Protein AF-A0AAN9KNB6-F1 (afdb_monomer_lite)

Secondary structure (DSSP, 8-state):
-EEE--SSSSHHHHHHHHHHHTT---EEESSGGGEETTTEEEEE-TTS-EEEEES-SPSSS----EEE-TTS-HHHHHHHHHHHHHHHHHT--

Radius of gyration: 12.55 Å; chains: 1; bounding box: 27×27×33 Å

Structure (mmCIF, N/CA/C/O backbone):
data_AF-A0AAN9KNB6-F1
#
_entry.id   AF-A0AAN9KNB6-F1
#
loop_
_atom_site.group_PDB
_atom_site.id
_atom_site.type_symbol
_atom_site.label_atom_id
_atom_site.label_alt_id
_atom_site.label_comp_id
_atom_site.label_asym_id
_atom_site.label_entity_id
_atom_site.label_seq_id
_atom_site.pdbx_PDB_ins_code
_atom_site.Cartn_x
_atom_site.Cartn_y
_atom_site.Cartn_z
_atom_site.occupancy
_atom_site.B_iso_or_equiv
_atom_site.auth_seq_id
_atom_site.auth_comp_id
_atom_site.auth_asym_id
_atom_site.auth_atom_id
_atom_site.pdbx_PDB_model_num
ATOM 1 N N . MET A 1 1 ? -1.115 -3.979 2.290 1.00 94.81 1 MET A N 1
ATOM 2 C CA . MET A 1 1 ? 0.249 -3.815 1.760 1.00 94.81 1 MET A CA 1
ATOM 3 C C . MET A 1 1 ? 0.331 -2.475 1.057 1.00 94.81 1 MET A C 1
ATOM 5 O O . MET A 1 1 ? -0.463 -2.226 0.164 1.00 94.81 1 MET A O 1
ATOM 9 N N . LEU A 1 2 ? 1.246 -1.603 1.456 1.00 96.62 2 LEU A N 1
ATOM 10 C CA . LEU A 1 2 ? 1.510 -0.355 0.753 1.00 96.62 2 LEU A CA 1
ATOM 11 C C . LEU A 1 2 ? 2.705 -0.558 -0.179 1.00 96.62 2 LEU A C 1
ATOM 13 O O . LEU A 1 2 ? 3.774 -0.978 0.267 1.00 96.62 2 LEU A O 1
ATOM 17 N N . VAL A 1 3 ? 2.507 -0.290 -1.464 1.00 95.62 3 VAL A N 1
ATOM 18 C CA . VAL A 1 3 ? 3.516 -0.439 -2.513 1.00 95.62 3 VAL A CA 1
ATOM 19 C C . VAL A 1 3 ? 3.889 0.952 -3.009 1.00 95.62 3 VAL A C 1
ATOM 21 O O . VAL A 1 3 ? 3.027 1.724 -3.414 1.00 95.62 3 VAL A O 1
ATOM 24 N N . VAL A 1 4 ? 5.174 1.291 -2.961 1.00 94.56 4 VAL A N 1
ATOM 25 C CA . VAL A 1 4 ? 5.657 2.641 -3.260 1.00 94.56 4 VAL A CA 1
ATOM 26 C C . VAL A 1 4 ? 6.518 2.632 -4.520 1.00 94.56 4 VAL A C 1
ATOM 28 O O . VAL A 1 4 ? 7.554 1.963 -4.581 1.00 94.56 4 VAL A O 1
ATOM 31 N N . GLY A 1 5 ? 6.114 3.401 -5.528 1.00 92.12 5 GLY A N 1
ATOM 32 C CA . GLY A 1 5 ? 6.880 3.571 -6.759 1.00 92.12 5 GLY A CA 1
ATOM 33 C C . GLY A 1 5 ? 6.145 4.395 -7.812 1.00 92.12 5 GLY A C 1
ATOM 34 O O . GLY A 1 5 ? 4.927 4.514 -7.777 1.00 92.12 5 GLY A O 1
ATOM 35 N N . GLY A 1 6 ? 6.880 4.953 -8.777 1.00 89.12 6 GLY A N 1
ATOM 36 C CA . GLY A 1 6 ? 6.272 5.729 -9.865 1.00 89.12 6 GLY A CA 1
ATOM 37 C C . GLY A 1 6 ? 5.367 4.882 -10.766 1.00 89.12 6 GLY A C 1
ATOM 38 O O . GLY A 1 6 ? 5.520 3.668 -10.827 1.00 89.12 6 GLY A O 1
ATOM 39 N N . TRP A 1 7 ? 4.468 5.524 -11.516 1.00 86.75 7 TRP A N 1
ATOM 40 C CA . TRP A 1 7 ? 3.392 4.865 -12.277 1.00 86.75 7 TRP A CA 1
ATOM 41 C C . TRP A 1 7 ? 3.789 4.059 -13.505 1.00 86.75 7 TRP A C 1
ATOM 43 O O . TRP A 1 7 ? 2.911 3.446 -14.125 1.00 86.75 7 TRP A O 1
ATOM 53 N N . ASN A 1 8 ? 5.071 4.051 -13.859 1.00 84.19 8 ASN A N 1
ATOM 54 C CA . ASN A 1 8 ? 5.555 3.236 -14.959 1.00 84.19 8 ASN A CA 1
ATOM 55 C C . ASN A 1 8 ? 5.477 1.756 -14.562 1.00 84.19 8 ASN A C 1
ATOM 57 O O . ASN A 1 8 ? 6.132 1.352 -13.598 1.00 84.19 8 ASN A O 1
ATOM 61 N N . PRO A 1 9 ? 4.684 0.947 -15.284 1.00 66.69 9 PRO A N 1
ATOM 62 C CA . PRO A 1 9 ? 4.558 -0.466 -14.986 1.00 66.69 9 PRO A CA 1
ATOM 63 C C . PRO A 1 9 ? 5.868 -1.171 -15.350 1.00 66.69 9 PRO A C 1
ATOM 65 O O . PRO A 1 9 ? 6.295 -1.175 -16.503 1.00 66.69 9 PRO A O 1
ATOM 68 N N . SER A 1 10 ? 6.532 -1.732 -14.347 1.00 71.44 10 SER A N 1
ATOM 69 C CA . SER A 1 10 ? 7.631 -2.682 -14.524 1.00 71.44 10 SER A CA 1
ATOM 70 C C . SER A 1 10 ? 7.688 -3.593 -13.301 1.00 71.44 10 SER A C 1
ATOM 72 O O . SER A 1 10 ? 7.028 -4.620 -13.275 1.00 71.44 10 SER A O 1
ATOM 74 N N . SER A 1 11 ? 8.389 -3.188 -12.245 1.00 82.44 11 SER A N 1
ATOM 75 C CA . SER A 1 11 ? 8.537 -3.989 -11.024 1.00 82.44 11 SER A CA 1
ATOM 76 C C . SER A 1 11 ? 7.476 -3.681 -9.970 1.00 82.44 11 SER A C 1
ATOM 78 O O . SER A 1 11 ? 7.146 -4.547 -9.165 1.00 82.44 11 SER A O 1
ATOM 80 N N . THR A 1 12 ? 6.935 -2.461 -9.956 1.00 87.25 12 THR A N 1
ATOM 81 C CA . THR A 1 12 ? 5.986 -2.034 -8.918 1.00 87.25 12 THR A CA 1
ATOM 82 C C . THR A 1 12 ? 4.649 -2.768 -9.024 1.00 87.25 12 THR A C 1
ATOM 84 O O . THR A 1 12 ? 4.110 -3.185 -8.003 1.00 87.25 12 THR A O 1
ATOM 87 N N . SER A 1 13 ? 4.163 -3.011 -10.247 1.00 89.81 13 SER A N 1
ATOM 88 C CA . SER A 1 13 ? 2.953 -3.806 -10.497 1.00 89.81 13 SER A CA 1
ATOM 89 C C . SER A 1 13 ? 3.080 -5.230 -9.950 1.00 89.81 13 SER A C 1
ATOM 91 O O . SER A 1 13 ? 2.175 -5.703 -9.276 1.00 89.81 13 SER A O 1
ATOM 93 N N . HIS A 1 14 ? 4.234 -5.883 -10.124 1.00 91.56 14 HIS A N 1
ATOM 94 C CA . HIS A 1 14 ? 4.445 -7.239 -9.605 1.00 91.56 14 HIS A CA 1
ATOM 95 C C . HIS A 1 14 ? 4.460 -7.303 -8.071 1.00 91.56 14 HIS A C 1
ATOM 97 O O . HIS A 1 14 ? 4.001 -8.278 -7.484 1.00 91.56 14 HIS A O 1
ATOM 103 N N . LEU A 1 15 ? 4.960 -6.265 -7.390 1.00 92.94 15 LEU A N 1
ATOM 104 C CA . LEU A 1 15 ? 4.889 -6.200 -5.924 1.00 92.94 15 LEU A CA 1
ATOM 105 C C . LEU A 1 15 ? 3.441 -6.109 -5.429 1.00 92.94 15 LEU A C 1
ATOM 107 O O . LEU A 1 15 ? 3.108 -6.705 -4.404 1.00 92.94 15 LEU A O 1
ATOM 111 N N . GLN A 1 16 ? 2.595 -5.375 -6.152 1.00 95.06 16 GLN A N 1
ATOM 112 C CA 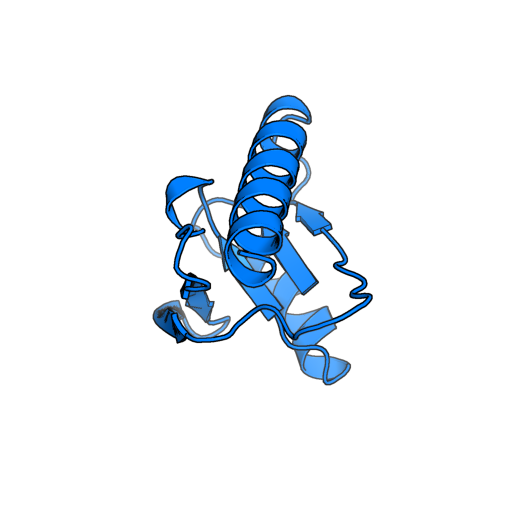. GLN A 1 16 ? 1.168 -5.301 -5.862 1.00 95.06 16 GLN A CA 1
ATOM 113 C C . GLN A 1 16 ? 0.470 -6.637 -6.143 1.00 95.06 16 GLN A C 1
ATOM 115 O O . GLN A 1 16 ? -0.225 -7.144 -5.267 1.00 95.06 16 GLN A O 1
ATOM 120 N N . GLU A 1 17 ? 0.728 -7.240 -7.304 1.00 94.69 17 GLU A N 1
ATOM 121 C CA . GLU A 1 17 ? 0.195 -8.544 -7.718 1.00 94.69 17 GLU A CA 1
ATOM 122 C C . GLU A 1 17 ? 0.422 -9.628 -6.649 1.00 94.69 17 GLU A C 1
ATOM 124 O O . GLU A 1 17 ? -0.518 -10.309 -6.251 1.00 94.69 17 GLU A O 1
ATOM 129 N N . ILE A 1 18 ? 1.628 -9.713 -6.072 1.00 94.44 18 ILE A N 1
ATOM 130 C CA . ILE A 1 18 ? 1.947 -10.675 -4.999 1.00 94.44 18 ILE A CA 1
ATOM 131 C C . ILE A 1 18 ? 1.050 -10.494 -3.760 1.00 94.44 18 ILE A C 1
ATOM 133 O O . ILE A 1 18 ? 0.727 -11.466 -3.071 1.00 94.44 18 ILE A O 1
ATOM 137 N N . ALA A 1 19 ? 0.687 -9.255 -3.418 1.00 94.94 19 ALA A N 1
ATOM 138 C CA . ALA A 1 19 ? -0.202 -8.985 -2.291 1.00 94.94 19 ALA A CA 1
ATOM 139 C C . ALA A 1 19 ? -1.655 -9.360 -2.626 1.00 94.94 19 ALA A C 1
ATOM 141 O O . ALA A 1 19 ? -2.311 -10.013 -1.809 1.00 94.94 19 ALA A O 1
ATOM 142 N N . GLU A 1 20 ? -2.114 -9.013 -3.832 1.00 94.62 20 GLU A N 1
ATOM 143 C CA . GLU A 1 20 ? -3.450 -9.343 -4.343 1.00 94.62 20 GLU A CA 1
ATOM 144 C C . GLU A 1 20 ? -3.664 -10.866 -4.404 1.00 94.62 20 GLU A C 1
ATOM 146 O O . GLU A 1 20 ? -4.661 -11.366 -3.881 1.00 94.62 20 GLU A O 1
ATOM 151 N N . GLU A 1 21 ? -2.691 -11.626 -4.919 1.00 96.06 21 GLU A N 1
ATOM 152 C CA . GLU A 1 21 ? -2.719 -13.099 -4.964 1.00 96.06 21 GLU A CA 1
ATOM 153 C C . GLU A 1 21 ? -2.831 -13.745 -3.575 1.00 96.06 21 GLU A C 1
ATOM 155 O O . GLU A 1 21 ? -3.362 -14.847 -3.426 1.00 96.06 21 GLU A O 1
ATOM 160 N N . ARG A 1 22 ? -2.344 -13.062 -2.533 1.00 95.81 22 ARG A N 1
ATOM 161 C CA . ARG A 1 22 ? -2.425 -13.515 -1.136 1.00 95.81 22 ARG A CA 1
ATOM 162 C C . ARG A 1 22 ? -3.683 -13.031 -0.416 1.00 95.81 22 ARG A C 1
ATOM 164 O O . ARG A 1 22 ? -3.812 -13.270 0.784 1.00 95.81 22 ARG A O 1
ATOM 171 N N . GLY A 1 23 ? -4.588 -12.344 -1.113 1.00 95.38 23 GLY A N 1
ATOM 172 C CA . GLY A 1 23 ? -5.793 -11.760 -0.526 1.00 95.38 23 GLY A CA 1
ATOM 173 C C . GLY A 1 23 ? -5.503 -10.627 0.461 1.00 95.38 23 GLY A C 1
ATOM 174 O O . GLY A 1 23 ? -6.322 -10.350 1.335 1.00 95.38 23 GLY A O 1
ATOM 175 N N . ILE A 1 24 ? -4.332 -9.988 0.364 1.00 94.75 24 ILE A N 1
ATOM 176 C CA . ILE A 1 24 ? -3.956 -8.851 1.205 1.00 94.75 24 ILE A CA 1
ATOM 177 C C . ILE A 1 24 ? -4.333 -7.572 0.451 1.00 94.75 24 ILE A C 1
ATOM 179 O O . ILE A 1 24 ? -3.783 -7.348 -0.627 1.00 94.75 24 ILE A O 1
ATOM 183 N N . PRO A 1 25 ? -5.187 -6.688 1.009 1.00 94.75 25 PRO A N 1
ATOM 184 C CA . PRO A 1 25 ? -5.488 -5.403 0.384 1.00 94.75 25 PRO A CA 1
ATOM 185 C C . PRO A 1 25 ? -4.204 -4.637 0.076 1.00 94.75 25 PRO A C 1
ATOM 187 O O . PRO A 1 25 ? -3.336 -4.516 0.949 1.00 94.75 25 PRO A O 1
ATOM 190 N N . SER A 1 26 ? -4.064 -4.133 -1.146 1.00 96.00 26 SER A N 1
ATOM 191 C CA . SER A 1 26 ? -2.845 -3.474 -1.605 1.00 96.00 26 SER A CA 1
ATOM 192 C C . SER A 1 26 ? -3.121 -2.120 -2.233 1.00 96.00 26 SER A C 1
ATOM 194 O O . SER A 1 26 ? -4.067 -1.982 -3.001 1.00 96.00 26 SER A O 1
ATOM 196 N N . TYR A 1 27 ? -2.254 -1.157 -1.936 1.00 96.75 27 TYR A N 1
ATOM 197 C CA . TYR A 1 27 ? -2.373 0.219 -2.400 1.00 96.75 27 TYR A CA 1
ATOM 198 C C . TYR A 1 27 ? -1.044 0.644 -3.015 1.00 96.75 27 TYR A C 1
ATOM 200 O O . TYR A 1 27 ? -0.027 0.659 -2.318 1.00 96.75 27 TYR A O 1
ATOM 208 N N . TRP A 1 28 ? -1.030 0.948 -4.311 1.00 96.38 28 TRP A N 1
ATOM 209 C CA . TRP A 1 28 ? 0.160 1.453 -4.993 1.00 96.38 28 TRP A CA 1
ATOM 210 C C . TRP A 1 28 ? 0.120 2.978 -5.053 1.00 96.38 28 TRP A C 1
ATOM 212 O O . TRP A 1 28 ? -0.741 3.552 -5.712 1.00 96.38 28 TRP A O 1
ATOM 222 N N . ILE A 1 29 ? 1.065 3.625 -4.371 1.00 95.88 29 ILE A N 1
ATOM 223 C CA . ILE A 1 29 ? 1.238 5.081 -4.341 1.00 95.88 29 ILE A CA 1
ATOM 224 C C . ILE A 1 29 ? 2.570 5.499 -4.979 1.00 95.88 29 ILE A C 1
ATOM 226 O O . ILE A 1 29 ? 3.571 4.785 -4.872 1.00 95.88 29 ILE A O 1
ATOM 230 N N . ASP A 1 30 ? 2.609 6.674 -5.604 1.00 93.38 30 ASP A N 1
ATOM 231 C CA . ASP A 1 30 ? 3.843 7.288 -6.108 1.00 93.38 30 ASP A CA 1
ATOM 232 C C . ASP A 1 30 ? 4.378 8.401 -5.202 1.00 93.38 30 ASP A C 1
ATOM 234 O O . ASP A 1 30 ? 5.503 8.848 -5.411 1.00 93.38 30 ASP A O 1
ATOM 238 N N . SER A 1 31 ? 3.579 8.841 -4.223 1.00 94.19 31 SER A N 1
ATOM 239 C CA . SER A 1 31 ? 3.832 9.991 -3.355 1.00 94.19 31 SER A CA 1
ATOM 240 C C . SER A 1 31 ? 3.053 9.926 -2.047 1.00 94.19 31 SER A C 1
ATOM 242 O O . SER A 1 31 ? 2.022 9.264 -1.931 1.00 94.19 31 SER A O 1
ATOM 244 N N . GLU A 1 32 ? 3.552 10.643 -1.043 1.00 95.00 32 GLU A N 1
ATOM 245 C CA . GLU A 1 32 ? 2.914 10.796 0.264 1.00 95.00 32 GLU A CA 1
ATOM 246 C C . GLU A 1 32 ? 1.593 11.559 0.199 1.00 95.00 32 GLU A C 1
ATOM 248 O O . GLU A 1 32 ? 0.756 11.407 1.083 1.00 95.00 32 GLU A O 1
ATOM 253 N N . GLN A 1 33 ? 1.411 12.355 -0.856 1.00 94.62 33 GLN A N 1
ATOM 254 C CA . GLN A 1 33 ? 0.204 13.138 -1.107 1.00 94.62 33 GLN A CA 1
ATOM 255 C C . GLN A 1 33 ? -1.000 12.246 -1.426 1.00 94.62 33 GLN A C 1
ATOM 257 O O . GLN A 1 33 ? -2.134 12.691 -1.293 1.00 94.62 33 GLN A O 1
ATOM 262 N N . GLY A 1 34 ? -0.763 10.985 -1.807 1.00 95.00 34 GLY A N 1
ATOM 263 C CA . GLY A 1 34 ? -1.820 9.994 -1.959 1.00 95.00 34 GLY A CA 1
ATOM 264 C C . GLY A 1 34 ? -2.449 9.560 -0.633 1.00 95.00 34 GLY A C 1
ATOM 265 O O . GLY A 1 34 ? -3.516 8.967 -0.666 1.00 95.00 34 GLY A O 1
ATOM 266 N N . ILE A 1 35 ? -1.831 9.834 0.523 1.00 96.56 35 ILE A N 1
ATOM 267 C CA . ILE A 1 35 ? -2.376 9.485 1.844 1.00 96.56 35 ILE A CA 1
ATOM 268 C C . ILE A 1 35 ? -2.983 10.737 2.475 1.00 96.56 35 ILE A C 1
ATOM 270 O O . ILE A 1 35 ? -2.267 11.644 2.902 1.00 96.56 35 ILE A O 1
ATOM 274 N N . ASP A 1 36 ? -4.307 10.765 2.568 1.00 94.19 36 ASP A N 1
ATOM 275 C CA . ASP A 1 36 ? -5.056 11.877 3.142 1.00 94.19 36 ASP A CA 1
ATOM 276 C C . ASP A 1 36 ? -5.286 11.668 4.651 1.00 94.19 36 ASP A C 1
ATOM 278 O O . ASP A 1 36 ? -5.652 10.563 5.065 1.00 94.19 36 ASP A O 1
ATOM 282 N N . PRO A 1 37 ? -5.154 12.715 5.491 1.00 89.19 37 PRO A N 1
ATOM 283 C CA . PRO A 1 37 ? -5.436 12.623 6.924 1.00 89.19 37 PRO A CA 1
ATOM 284 C C . PRO A 1 37 ? -6.866 12.178 7.265 1.00 89.19 37 PRO A C 1
ATOM 286 O O . PRO A 1 37 ? -7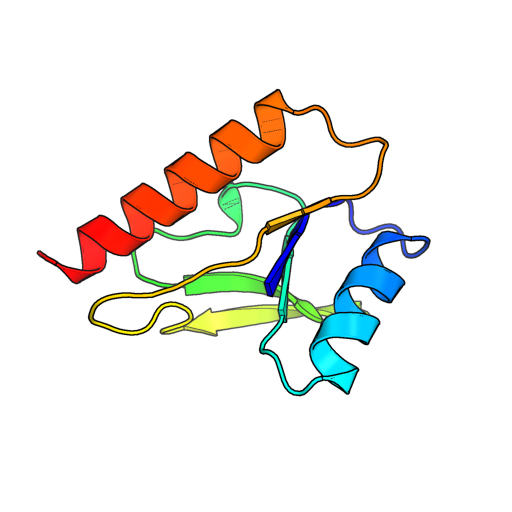.086 11.665 8.355 1.00 89.19 37 PRO A O 1
ATOM 289 N N . GLY A 1 38 ? -7.836 12.331 6.355 1.00 91.69 38 GLY A N 1
ATOM 290 C CA . GLY A 1 38 ? -9.222 11.884 6.526 1.00 91.69 38 GLY A CA 1
ATOM 291 C C . GLY A 1 38 ? -9.445 10.384 6.311 1.00 91.69 38 GLY A C 1
ATOM 292 O O . GLY A 1 38 ? -10.548 9.994 5.939 1.00 91.69 38 GLY A O 1
ATOM 293 N N . ASN A 1 39 ? -8.416 9.549 6.493 1.00 94.88 39 ASN A N 1
ATOM 294 C CA . ASN A 1 39 ? -8.450 8.108 6.225 1.00 94.88 39 ASN A CA 1
ATOM 295 C C . ASN A 1 39 ? -8.866 7.768 4.790 1.00 94.88 39 ASN A C 1
ATOM 297 O O . ASN A 1 39 ? -9.670 6.865 4.547 1.00 94.88 39 ASN A O 1
ATOM 301 N N . ARG A 1 40 ? -8.284 8.481 3.823 1.00 96.06 40 ARG A N 1
ATOM 302 C CA . ARG A 1 40 ? -8.421 8.166 2.398 1.00 96.06 40 ARG A CA 1
ATOM 303 C C . ARG A 1 40 ? -7.064 7.921 1.773 1.00 96.06 40 ARG A C 1
ATOM 305 O O . ARG A 1 40 ? -6.058 8.489 2.199 1.00 96.06 40 ARG A O 1
ATOM 312 N N . ILE A 1 41 ? -7.050 7.074 0.756 1.00 97.69 41 ILE A N 1
ATOM 313 C CA . ILE A 1 41 ? -5.858 6.810 -0.035 1.00 97.69 41 ILE A CA 1
ATOM 314 C C . ILE A 1 41 ? -6.182 6.874 -1.526 1.00 97.69 41 ILE A C 1
ATOM 316 O O . ILE A 1 41 ? -7.053 6.152 -2.009 1.00 97.69 41 ILE A O 1
ATOM 320 N N . ALA A 1 42 ? -5.474 7.734 -2.252 1.00 97.62 42 ALA A N 1
ATOM 321 C CA . ALA A 1 42 ? -5.456 7.766 -3.706 1.00 97.62 42 ALA A CA 1
ATOM 322 C C . ALA A 1 42 ? -4.330 6.854 -4.200 1.00 97.62 42 ALA A C 1
ATOM 324 O O . ALA A 1 42 ? -3.159 7.050 -3.864 1.00 97.62 42 ALA A O 1
ATOM 325 N N . HIS A 1 43 ? -4.680 5.827 -4.967 1.00 97.00 43 HIS A N 1
ATOM 326 C CA . HIS A 1 43 ? -3.744 4.784 -5.370 1.00 97.00 43 HIS A CA 1
ATOM 327 C C . HIS A 1 43 ? -4.066 4.228 -6.750 1.00 97.00 43 HIS A C 1
ATOM 329 O O . HIS A 1 43 ? -5.159 4.407 -7.287 1.00 97.00 43 HIS A O 1
ATOM 335 N N . LYS A 1 44 ? -3.083 3.550 -7.332 1.00 95.81 44 LYS A N 1
ATOM 336 C CA . LYS A 1 44 ? -3.222 2.855 -8.603 1.00 95.81 44 LYS A CA 1
ATOM 337 C C . LYS A 1 44 ? -3.582 1.390 -8.361 1.00 95.81 44 LYS A C 1
ATOM 339 O O . LYS A 1 44 ? -2.929 0.691 -7.591 1.00 95.81 44 LYS A O 1
ATOM 344 N N . LEU A 1 45 ? -4.598 0.897 -9.056 1.00 94.25 45 LEU A N 1
ATOM 345 C CA . LEU A 1 45 ? -4.871 -0.532 -9.150 1.00 94.25 45 LEU A CA 1
ATOM 346 C C . LEU A 1 45 ? -3.826 -1.196 -10.050 1.00 94.25 45 LEU A C 1
ATOM 348 O O . LEU A 1 45 ? -3.345 -0.585 -11.006 1.00 94.25 45 LEU A O 1
ATOM 352 N N . ASN A 1 46 ? -3.556 -2.485 -9.836 1.00 89.75 46 ASN A N 1
ATOM 353 C CA . ASN A 1 46 ? -2.652 -3.264 -10.695 1.00 89.75 46 ASN A CA 1
ATOM 354 C C . ASN A 1 46 ? -3.052 -3.212 -12.195 1.00 89.75 46 ASN A C 1
ATOM 356 O O . ASN A 1 46 ? -2.230 -3.302 -13.101 1.00 89.75 46 ASN A O 1
ATOM 360 N N . HIS A 1 47 ? -4.334 -2.948 -12.451 1.00 86.50 47 HIS A N 1
ATOM 361 C CA . HIS A 1 47 ? -5.002 -2.869 -13.748 1.00 86.50 47 HIS A CA 1
ATOM 362 C C . HIS A 1 47 ? -4.826 -1.495 -14.425 1.00 86.50 47 HIS A C 1
ATOM 364 O O . HIS A 1 47 ? -5.257 -1.295 -15.558 1.00 86.50 47 HIS A O 1
ATOM 370 N N . GLY A 1 48 ? -4.203 -0.535 -13.734 1.00 88.94 48 GLY A N 1
ATOM 371 C CA . GLY A 1 48 ? -3.829 0.774 -14.260 1.00 88.94 48 GLY A CA 1
ATOM 372 C C . GLY A 1 48 ? -4.713 1.946 -13.831 1.00 88.94 48 GLY A C 1
ATOM 373 O O . GLY A 1 48 ? -4.285 3.088 -13.990 1.00 88.94 48 GLY A O 1
ATOM 374 N N . GLU A 1 49 ? -5.900 1.687 -13.287 1.00 94.00 49 GLU A N 1
ATOM 375 C CA . GLU A 1 49 ? -6.847 2.721 -12.853 1.00 94.00 49 GLU A CA 1
ATOM 376 C C . GLU A 1 49 ? -6.361 3.442 -11.589 1.00 94.00 49 GLU A C 1
ATOM 378 O O . GLU A 1 49 ? -5.871 2.800 -10.662 1.00 94.00 49 GLU A O 1
ATOM 383 N N . LEU A 1 50 ? -6.504 4.770 -11.548 1.00 95.62 50 LEU A N 1
ATOM 384 C CA . LEU A 1 50 ? -6.311 5.562 -10.333 1.00 95.62 50 LEU A CA 1
ATOM 385 C C . LEU A 1 50 ? -7.648 5.685 -9.613 1.00 95.62 50 LEU A C 1
ATOM 387 O O . LEU A 1 50 ? -8.611 6.192 -10.187 1.00 95.62 50 LEU A O 1
ATOM 391 N N . VAL A 1 51 ? -7.689 5.240 -8.365 1.00 97.19 51 VAL A N 1
ATOM 392 C CA . VAL A 1 51 ? -8.895 5.234 -7.541 1.00 97.19 51 VAL A CA 1
ATOM 393 C C . VAL A 1 51 ? -8.611 5.858 -6.184 1.00 97.19 51 VAL A C 1
ATOM 395 O O . VAL A 1 51 ? -7.471 5.899 -5.719 1.00 97.19 51 VAL A O 1
ATOM 398 N N . GLU A 1 52 ? -9.670 6.314 -5.531 1.00 97.69 52 GLU A N 1
ATOM 399 C CA . GLU A 1 52 ? -9.634 6.721 -4.133 1.00 97.69 52 GLU A CA 1
ATOM 400 C C . GLU A 1 52 ? -10.344 5.662 -3.290 1.00 97.69 52 GLU A C 1
ATOM 402 O O . GLU A 1 52 ? -11.375 5.115 -3.682 1.00 97.69 52 GLU A O 1
ATOM 407 N N . THR A 1 53 ? -9.768 5.323 -2.144 1.00 97.31 53 THR A N 1
ATOM 408 C CA . THR A 1 53 ? -10.357 4.390 -1.186 1.00 97.31 53 THR A CA 1
ATOM 409 C C . THR A 1 53 ? -10.497 5.080 0.156 1.00 97.31 53 THR A C 1
ATOM 411 O O . THR A 1 53 ? -9.508 5.503 0.751 1.00 97.31 53 THR A O 1
ATOM 414 N N . GLU A 1 54 ? -11.734 5.189 0.628 1.00 96.12 54 GLU A N 1
ATOM 415 C CA . GLU A 1 54 ? -12.038 5.646 1.979 1.00 96.12 54 GLU A CA 1
ATOM 416 C C . GLU A 1 54 ? -11.875 4.511 2.989 1.00 96.12 54 GLU A C 1
ATOM 418 O O . GLU A 1 54 ? -12.006 3.333 2.654 1.00 96.12 54 GLU A O 1
ATOM 423 N N . ASN A 1 55 ? -11.635 4.874 4.246 1.00 94.62 55 ASN A N 1
ATOM 424 C CA . ASN A 1 55 ? -11.504 3.943 5.361 1.00 94.62 55 ASN A CA 1
ATOM 425 C C . ASN A 1 55 ? -10.443 2.853 5.133 1.00 94.62 55 ASN A C 1
ATOM 427 O O . ASN A 1 55 ? -10.624 1.695 5.513 1.00 94.62 55 ASN A O 1
ATOM 431 N N . TRP A 1 56 ? -9.334 3.214 4.479 1.00 95.31 56 TRP A N 1
ATOM 432 C CA . TRP A 1 56 ? -8.285 2.263 4.103 1.00 95.31 56 TRP A CA 1
ATOM 433 C C . TRP A 1 56 ? -7.500 1.731 5.314 1.00 95.31 56 TRP A C 1
ATOM 435 O O . TRP A 1 56 ? -6.993 0.605 5.274 1.00 95.31 56 TRP A O 1
ATOM 445 N N . LEU A 1 57 ? -7.425 2.518 6.395 1.00 95.06 57 LEU A N 1
ATOM 446 C CA . LEU A 1 57 ? -6.997 2.075 7.720 1.00 95.06 57 LEU A CA 1
ATOM 447 C C . LEU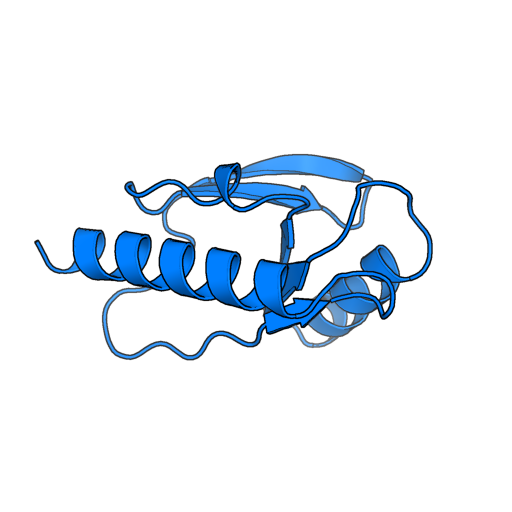 A 1 57 ? -8.205 1.659 8.560 1.00 95.06 57 LEU A C 1
ATOM 449 O O . LEU A 1 57 ? -9.212 2.363 8.618 1.00 95.06 57 LEU A O 1
ATOM 453 N N . SER A 1 58 ? -8.064 0.533 9.256 1.00 92.00 58 SER A N 1
ATOM 454 C CA . SER A 1 58 ? -9.028 0.065 10.255 1.00 92.00 58 SER A CA 1
ATOM 455 C C . SER A 1 58 ? -8.742 0.672 11.630 1.00 92.00 58 SER A C 1
ATOM 457 O O . SER A 1 58 ? -7.611 1.055 11.932 1.00 92.00 58 SER A O 1
ATOM 459 N N . GLU A 1 59 ? -9.774 0.741 12.472 1.00 89.62 59 GLU A N 1
ATOM 460 C CA . GLU A 1 59 ? -9.632 1.130 13.876 1.00 89.62 59 GLU A CA 1
ATOM 461 C C . GLU A 1 59 ? -8.865 0.071 14.688 1.00 89.62 59 GLU A C 1
ATOM 463 O O . GLU A 1 59 ? -8.949 -1.133 14.430 1.00 89.62 59 GLU A O 1
ATOM 468 N N . GLY A 1 60 ? -8.162 0.526 15.728 1.00 90.31 60 GLY A N 1
ATOM 469 C CA . GLY A 1 60 ? -7.409 -0.335 16.639 1.00 90.31 60 GLY A CA 1
ATOM 470 C C . GLY A 1 60 ? -6.011 -0.715 16.131 1.00 90.31 60 GLY A C 1
ATOM 471 O O . GLY A 1 60 ? -5.498 -0.118 15.187 1.00 90.31 60 GLY A O 1
ATOM 472 N N . PRO A 1 61 ? -5.337 -1.683 16.783 1.00 91.38 61 PRO A N 1
ATOM 473 C CA . PRO A 1 61 ? -3.980 -2.074 16.413 1.00 91.38 61 PRO A CA 1
ATOM 474 C C . PRO A 1 61 ? -3.920 -2.664 15.000 1.00 91.38 61 PRO A C 1
ATOM 476 O O . PRO A 1 61 ? -4.450 -3.743 14.741 1.00 91.38 61 PRO A O 1
ATOM 479 N N . ILE A 1 62 ? -3.210 -1.981 14.105 1.00 92.25 62 ILE A N 1
ATOM 480 C CA . ILE A 1 62 ? -3.042 -2.382 12.706 1.00 92.25 62 ILE A CA 1
ATOM 481 C C . ILE A 1 62 ? -1.581 -2.688 12.378 1.00 92.25 62 ILE A C 1
ATOM 483 O O . ILE A 1 62 ? -0.654 -2.114 12.945 1.00 92.25 62 ILE A O 1
ATOM 487 N N . THR A 1 63 ? -1.367 -3.598 11.427 1.00 93.69 63 THR A N 1
ATOM 488 C CA . THR A 1 63 ? -0.047 -3.881 10.848 1.00 93.69 63 THR A CA 1
ATOM 489 C C . THR A 1 63 ? -0.069 -3.549 9.367 1.00 93.69 63 THR A C 1
ATOM 491 O O . THR A 1 63 ? -0.870 -4.099 8.613 1.00 93.69 63 THR A O 1
ATOM 494 N N . ILE A 1 64 ? 0.836 -2.671 8.941 1.00 94.44 64 ILE A N 1
ATOM 495 C CA . ILE A 1 64 ? 0.964 -2.259 7.544 1.00 94.44 64 ILE A CA 1
ATOM 496 C C . ILE A 1 64 ? 2.334 -2.704 7.047 1.00 94.44 64 ILE A C 1
ATOM 498 O O . ILE A 1 64 ? 3.364 -2.229 7.518 1.00 94.44 64 ILE A O 1
ATOM 502 N N . GLY A 1 65 ? 2.348 -3.617 6.078 1.00 94.81 65 GLY A N 1
ATOM 503 C CA . GLY A 1 65 ? 3.554 -3.883 5.302 1.00 94.81 65 GLY A CA 1
ATOM 504 C C . GLY A 1 65 ? 3.784 -2.751 4.304 1.00 94.81 65 GLY A C 1
ATOM 505 O O . GLY A 1 65 ? 2.853 -2.388 3.585 1.00 94.81 65 GLY A O 1
ATOM 506 N N . VAL A 1 66 ? 5.006 -2.224 4.246 1.00 94.69 66 VAL A N 1
ATOM 507 C CA . VAL A 1 66 ? 5.435 -1.204 3.278 1.00 94.69 66 VAL A CA 1
ATOM 508 C C . VAL A 1 66 ? 6.567 -1.781 2.434 1.00 94.69 66 VAL A C 1
ATOM 510 O O . VAL A 1 66 ? 7.481 -2.410 2.965 1.00 94.69 66 VAL A O 1
ATOM 513 N N . THR A 1 67 ? 6.500 -1.601 1.119 1.00 93.06 67 THR A N 1
ATOM 514 C CA . THR A 1 67 ? 7.539 -2.041 0.182 1.00 93.06 67 THR A CA 1
ATOM 515 C C . THR A 1 67 ? 7.709 -1.033 -0.948 1.00 93.06 67 THR A C 1
ATOM 517 O O . THR A 1 67 ? 6.813 -0.235 -1.219 1.00 93.06 67 THR A O 1
ATOM 520 N N . SER A 1 68 ? 8.854 -1.074 -1.618 1.00 92.81 68 SER A N 1
ATOM 521 C CA . SER A 1 68 ? 9.158 -0.241 -2.775 1.00 92.81 68 SER A CA 1
ATOM 522 C C . SER A 1 68 ? 10.047 -0.972 -3.768 1.00 92.81 68 SER A C 1
ATOM 524 O O . SER A 1 68 ? 10.668 -1.992 -3.464 1.00 92.81 68 SER A O 1
ATOM 526 N N . VAL A 1 69 ? 10.136 -0.416 -4.975 1.00 87.75 69 VAL A N 1
ATOM 527 C CA . VAL A 1 69 ? 11.162 -0.819 -5.940 1.00 87.75 69 VAL A CA 1
ATOM 528 C C . VAL A 1 69 ? 12.533 -0.260 -5.548 1.00 87.75 69 VAL A C 1
ATOM 530 O O . VAL A 1 69 ? 12.636 0.792 -4.920 1.00 87.75 69 VAL A O 1
ATOM 533 N N . ALA A 1 70 ? 13.602 -0.939 -5.974 1.00 85.12 70 ALA A N 1
ATOM 534 C CA . ALA A 1 70 ? 14.982 -0.639 -5.574 1.00 85.12 70 ALA A CA 1
ATOM 535 C C . ALA A 1 70 ? 15.463 0.791 -5.892 1.00 85.12 70 ALA A C 1
ATOM 537 O O . ALA A 1 70 ? 16.424 1.266 -5.296 1.00 85.12 70 ALA A O 1
ATOM 538 N N . SER A 1 71 ? 14.822 1.481 -6.837 1.00 87.81 71 SER A N 1
ATOM 539 C CA . SER A 1 71 ? 15.170 2.853 -7.219 1.00 87.81 71 SER A CA 1
ATOM 540 C C . SER A 1 71 ? 14.599 3.926 -6.286 1.00 87.81 71 SER A C 1
ATOM 542 O O . SER A 1 71 ? 14.907 5.101 -6.473 1.00 87.81 71 SER A O 1
ATOM 544 N N . ILE A 1 72 ? 13.739 3.562 -5.329 1.00 88.62 72 ILE A N 1
ATOM 545 C CA . ILE A 1 72 ? 13.132 4.510 -4.389 1.00 88.62 72 ILE A CA 1
ATOM 546 C C . ILE A 1 72 ? 14.082 4.739 -3.204 1.00 88.62 72 ILE A C 1
ATOM 548 O O . ILE A 1 72 ? 14.407 3.778 -2.511 1.00 88.62 72 ILE A O 1
ATOM 552 N N . PRO A 1 73 ? 14.512 5.987 -2.928 1.00 91.44 73 PRO A N 1
ATOM 553 C CA . PRO A 1 73 ? 15.382 6.279 -1.791 1.00 91.44 73 PRO A CA 1
ATOM 554 C C . PRO A 1 73 ? 14.696 6.031 -0.441 1.00 91.44 73 PRO A C 1
ATOM 556 O O . PRO A 1 73 ? 13.540 6.409 -0.259 1.00 91.44 73 PRO A O 1
ATOM 559 N N . ASP A 1 74 ? 15.442 5.547 0.556 1.00 90.12 74 ASP A N 1
ATOM 560 C CA . ASP A 1 74 ? 14.930 5.276 1.914 1.00 90.12 74 ASP A CA 1
ATOM 561 C C . ASP A 1 74 ? 14.246 6.483 2.571 1.00 90.12 74 ASP A C 1
ATOM 563 O O . ASP A 1 74 ? 13.247 6.344 3.276 1.00 90.12 74 ASP A O 1
ATOM 567 N N . LYS A 1 75 ? 14.746 7.699 2.304 1.00 92.94 75 LYS A N 1
ATOM 568 C CA . LYS A 1 75 ? 14.132 8.942 2.798 1.00 92.94 75 LYS A 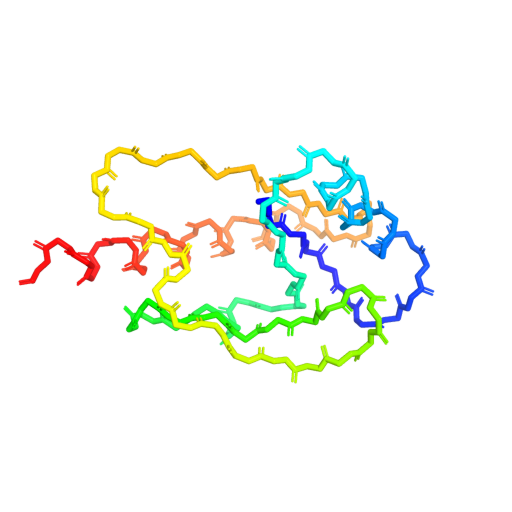CA 1
ATOM 569 C C . LYS A 1 75 ? 12.655 9.036 2.407 1.00 92.94 75 LYS A C 1
ATOM 571 O O . LYS A 1 75 ? 11.857 9.574 3.165 1.00 92.94 75 LYS A O 1
ATOM 576 N N . PHE A 1 76 ? 12.297 8.528 1.235 1.00 92.81 76 PHE A N 1
ATOM 577 C CA . PHE A 1 76 ? 10.926 8.549 0.760 1.00 92.81 76 PHE A CA 1
ATOM 578 C C . PHE A 1 76 ? 10.030 7.609 1.566 1.00 92.81 76 PHE A C 1
ATOM 580 O O . PHE A 1 76 ? 8.955 8.010 1.997 1.00 92.81 76 PHE A O 1
ATOM 587 N N . LEU A 1 77 ? 10.514 6.402 1.874 1.00 93.12 77 LEU A N 1
ATOM 588 C CA . LEU A 1 77 ? 9.808 5.456 2.743 1.00 93.12 77 LEU A CA 1
ATOM 589 C C . LEU A 1 77 ? 9.559 6.034 4.141 1.00 93.12 77 LEU A C 1
ATOM 591 O O . LEU A 1 77 ? 8.489 5.826 4.710 1.00 93.12 77 LEU A O 1
ATOM 595 N N . LEU A 1 78 ? 10.510 6.807 4.674 1.00 94.00 78 LEU A N 1
ATOM 596 C CA . LEU A 1 78 ? 10.333 7.511 5.945 1.00 94.00 78 LEU A CA 1
ATOM 597 C C . LEU A 1 78 ? 9.202 8.552 5.880 1.00 94.00 78 LEU A C 1
ATOM 599 O O . LEU A 1 78 ? 8.409 8.649 6.814 1.00 94.00 78 LEU A O 1
ATOM 603 N N . ILE A 1 79 ? 9.105 9.314 4.786 1.00 96.12 79 ILE A N 1
ATOM 6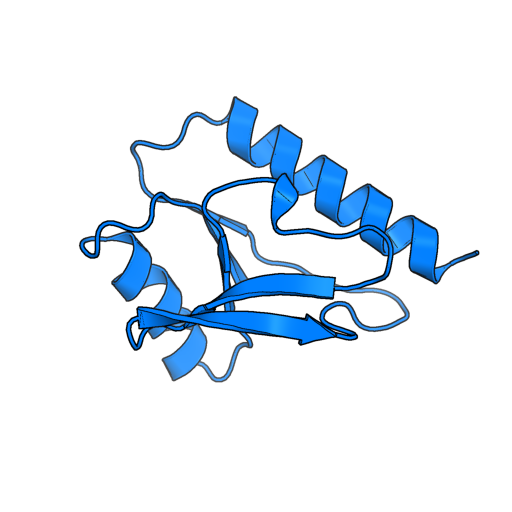04 C CA . ILE A 1 79 ? 8.026 10.295 4.590 1.00 96.12 79 ILE A CA 1
ATOM 605 C C . ILE A 1 79 ? 6.674 9.580 4.520 1.00 96.12 79 ILE A C 1
ATOM 607 O O . ILE A 1 79 ? 5.754 9.962 5.238 1.00 96.12 79 ILE A O 1
ATOM 611 N N . ILE A 1 80 ? 6.581 8.500 3.738 1.00 96.12 80 ILE A N 1
ATOM 612 C CA . ILE A 1 80 ? 5.376 7.668 3.663 1.00 96.12 80 ILE A CA 1
ATOM 613 C C . ILE A 1 80 ? 4.975 7.162 5.051 1.00 96.12 80 ILE A C 1
ATOM 615 O O . ILE A 1 80 ? 3.824 7.316 5.450 1.00 96.12 80 ILE A O 1
ATOM 619 N N . SER A 1 81 ? 5.921 6.619 5.821 1.00 94.38 81 SER A N 1
ATOM 620 C CA . SER A 1 81 ? 5.657 6.141 7.181 1.00 94.38 81 SER A CA 1
ATOM 621 C C . SER A 1 81 ? 5.084 7.237 8.086 1.00 94.38 81 SER A C 1
ATOM 623 O O . SER A 1 81 ? 4.193 6.957 8.888 1.00 94.38 81 SER A O 1
ATOM 625 N N . ASN A 1 82 ? 5.559 8.479 7.959 1.00 95.19 82 ASN A N 1
ATOM 626 C CA . ASN A 1 82 ? 5.024 9.610 8.717 1.00 95.19 82 ASN A CA 1
ATOM 627 C C . ASN A 1 82 ? 3.600 9.972 8.280 1.00 95.19 82 ASN A C 1
ATOM 629 O O . ASN A 1 82 ? 2.758 10.215 9.141 1.00 95.19 82 ASN A O 1
ATOM 633 N N . SER A 1 83 ? 3.301 9.964 6.979 1.00 95.94 83 SER A N 1
ATOM 634 C CA . SER A 1 83 ? 1.941 10.221 6.483 1.00 95.94 83 SER A CA 1
ATOM 635 C C . SER A 1 83 ? 0.943 9.166 6.959 1.00 95.94 83 SER A C 1
ATOM 637 O O . SER A 1 83 ? -0.145 9.517 7.409 1.00 95.94 83 SER A O 1
ATOM 639 N N . ILE A 1 84 ? 1.331 7.885 6.958 1.00 95.56 84 ILE A N 1
ATOM 640 C CA . ILE A 1 84 ? 0.521 6.802 7.540 1.00 95.56 84 ILE A CA 1
ATOM 641 C C . ILE A 1 84 ? 0.262 7.069 9.025 1.00 95.56 84 ILE A C 1
ATOM 643 O O . ILE A 1 84 ? -0.868 6.942 9.489 1.00 95.56 84 ILE A O 1
ATOM 647 N N . HIS A 1 85 ? 1.301 7.446 9.775 1.00 93.62 85 HIS A N 1
ATOM 648 C CA . HIS A 1 85 ? 1.175 7.713 11.203 1.00 93.62 85 HIS A CA 1
ATOM 649 C C . HIS A 1 85 ? 0.227 8.885 11.488 1.00 93.62 85 HIS A C 1
ATOM 651 O O . HIS A 1 85 ? -0.636 8.766 12.351 1.00 93.62 85 HIS A O 1
ATOM 657 N N . LEU A 1 86 ? 0.336 9.986 10.738 1.00 92.56 86 LEU A N 1
ATOM 658 C CA . LEU A 1 86 ? -0.563 11.136 10.869 1.00 92.56 86 LEU A CA 1
ATOM 659 C C . LEU A 1 86 ? -2.012 10.777 10.520 1.00 92.56 86 LEU A C 1
ATOM 661 O O . LEU A 1 86 ? -2.922 11.153 11.255 1.00 92.56 86 LEU A O 1
ATOM 665 N N . CYS A 1 87 ? -2.219 10.008 9.449 1.00 94.00 87 CYS A N 1
ATOM 666 C CA . CYS A 1 87 ? -3.533 9.490 9.079 1.00 94.00 87 CYS A CA 1
ATOM 667 C C . CYS A 1 87 ? -4.129 8.601 10.183 1.00 94.00 87 CYS A C 1
ATOM 669 O O . CYS A 1 87 ? -5.308 8.713 10.497 1.00 94.00 87 CYS A O 1
ATOM 671 N N . TYR A 1 88 ? -3.320 7.740 10.804 1.00 93.69 88 TYR A N 1
ATOM 672 C CA . TYR A 1 88 ? -3.771 6.891 11.905 1.00 93.69 88 TYR A CA 1
ATOM 673 C C . TYR A 1 88 ? -4.099 7.698 13.168 1.00 93.69 88 TYR A C 1
ATOM 675 O O . TYR A 1 88 ? -5.089 7.416 13.833 1.00 93.69 88 TYR A O 1
ATOM 683 N N . LEU A 1 89 ? -3.312 8.728 13.500 1.00 90.75 89 LEU A N 1
ATOM 684 C CA . LEU A 1 89 ? -3.611 9.604 14.639 1.00 90.75 89 LEU A CA 1
ATOM 685 C C . LEU A 1 89 ? -4.941 10.344 14.466 1.00 90.75 89 LEU A C 1
ATOM 687 O O . LEU A 1 89 ? -5.669 10.488 15.443 1.00 90.75 89 LEU A O 1
ATOM 691 N N . ALA A 1 90 ? -5.270 10.764 13.243 1.00 87.94 90 ALA A N 1
ATOM 692 C CA . ALA A 1 90 ? -6.545 11.411 12.939 1.00 87.94 90 ALA A CA 1
ATOM 693 C C . ALA A 1 90 ? -7.764 10.489 13.147 1.00 87.94 90 ALA A C 1
ATOM 695 O O . ALA A 1 90 ? -8.864 10.987 13.353 1.00 87.94 90 ALA A O 1
ATOM 696 N N . LEU A 1 91 ? -7.585 9.161 13.144 1.00 86.88 91 LEU A N 1
ATOM 697 C CA . LEU A 1 91 ? -8.647 8.205 13.489 1.00 86.88 91 LEU A CA 1
ATOM 698 C C . LEU A 1 91 ? -8.898 8.077 14.992 1.00 86.88 91 LEU A C 1
ATOM 700 O O . LEU A 1 91 ? -9.916 7.524 15.397 1.00 86.88 91 LEU A O 1
ATOM 704 N N . LEU A 1 92 ? -7.961 8.535 15.824 1.00 83.69 92 LEU A N 1
ATOM 705 C CA . LEU A 1 92 ? -8.054 8.439 17.282 1.00 83.69 92 LEU A CA 1
ATOM 706 C C . LEU A 1 92 ? -8.622 9.709 17.934 1.00 83.69 92 LEU A C 1
ATOM 708 O O . LEU A 1 92 ? -8.782 9.733 19.156 1.00 83.69 92 LEU A O 1
ATOM 712 N N . THR A 1 93 ? -8.870 10.759 17.149 1.00 76.25 93 THR A N 1
ATOM 713 C CA . THR A 1 93 ? -9.359 12.075 17.594 1.00 76.25 93 THR A CA 1
ATOM 714 C C . THR A 1 93 ? -10.804 12.293 17.200 1.00 76.25 93 THR A C 1
ATOM 716 O O . THR A 1 93 ? -11.573 12.767 18.064 1.00 76.25 93 THR A O 1
#

Sequence (93 aa):
MLVVGGWNPSSTSHLQEIAEERGIPSYWIDSEQGIDPGNRIAHKLNHG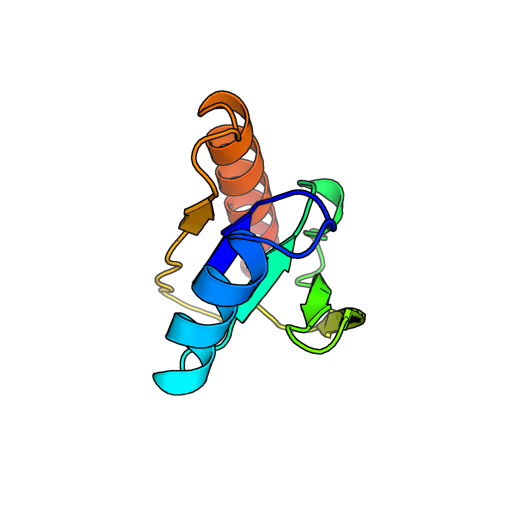ELVETENWLSEGPITIGVTSVASIPDKFLLIISNSIHLCYLALLT

InterPro domains:
  IPR003451 4-hydroxy-3-methylbut-2-enyl diphosphate reductase [PF02401] (1-77)

pLDDT: mean 92.39, std 5.15, range [66.69, 97.69]

Foldseek 3Di:
DEEEADLDPDVRLVVQVVCVVVVHDYFYDDALVQQDLQQKGFGADSVGDTDIDHNPDDPDDDDDDYYYDPPDDPVRVVSNVVSVVSSNVSVVD

Organism: Clitoria ternatea (NCBI:txid43366)